Protein AF-A0AA96PDF5-F1 (afdb_monomer_lite)

Secondary structure (DSSP, 8-state):
-----TT-HHHHHHHHHHHHHHHH---TTSPPPTT-----TTT--HHHHHHHT-EEEE-HHHHHHHTT-TTGGG---TTS--EEEEPTT---HHHHHHHHHHHHHHHHHHTS---HHHHHHHHHHHH-S-----TTTSS--TTS------HHHHHHHHHHHHHHHHTT-

Structure (mmCIF, N/CA/C/O backbone):
data_AF-A0AA96PDF5-F1
#
_entry.id   AF-A0AA96PDF5-F1
#
loop_
_atom_site.group_PDB
_atom_site.id
_atom_site.type_symbol
_atom_site.label_atom_id
_atom_site.label_alt_id
_atom_site.label_comp_id
_atom_site.label_asym_id
_atom_site.label_entity_id
_atom_site.label_seq_id
_atom_site.pdbx_PDB_ins_code
_atom_site.Cartn_x
_atom_site.Cartn_y
_atom_site.Cartn_z
_atom_site.occupancy
_atom_site.B_iso_or_equiv
_atom_site.auth_seq_id
_atom_site.auth_comp_id
_atom_site.auth_asym_id
_atom_site.auth_atom_id
_atom_site.pdbx_PDB_model_num
ATOM 1 N N . MET A 1 1 ? 9.897 4.525 20.884 1.00 39.41 1 ME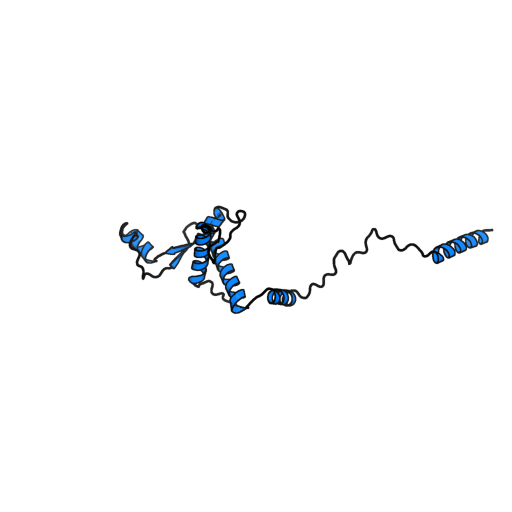T A N 1
ATOM 2 C CA . MET A 1 1 ? 9.485 4.773 19.486 1.00 39.41 1 MET A CA 1
ATOM 3 C C . MET A 1 1 ? 9.153 3.424 18.863 1.00 39.41 1 MET A C 1
ATOM 5 O O . MET A 1 1 ? 10.007 2.547 18.907 1.00 39.41 1 MET A O 1
ATOM 9 N N . LEU A 1 2 ? 7.910 3.200 18.416 1.00 44.25 2 LEU A N 1
ATOM 10 C CA . LEU A 1 2 ? 7.521 1.944 17.762 1.00 44.25 2 LEU A CA 1
ATOM 11 C C . LEU A 1 2 ? 8.161 1.937 16.365 1.00 44.25 2 LEU A C 1
ATOM 13 O O . LEU A 1 2 ? 7.699 2.640 15.472 1.00 44.25 2 LEU A O 1
ATOM 17 N N . LEU A 1 3 ? 9.269 1.218 16.199 1.00 49.34 3 LEU A N 1
ATOM 18 C CA . LEU A 1 3 ? 9.875 1.011 14.888 1.00 49.34 3 LEU A CA 1
ATOM 19 C C . LEU A 1 3 ? 9.099 -0.127 14.216 1.00 49.34 3 LEU A C 1
ATOM 21 O O . LEU A 1 3 ? 9.263 -1.295 14.572 1.00 49.34 3 LEU A O 1
ATOM 25 N N . TYR A 1 4 ? 8.173 0.217 13.324 1.00 55.03 4 TYR A N 1
ATOM 26 C CA . TYR A 1 4 ? 7.430 -0.777 12.555 1.00 55.03 4 TYR A CA 1
ATOM 27 C C . TYR A 1 4 ? 8.400 -1.514 11.617 1.00 55.03 4 TYR A C 1
ATOM 29 O O . TYR A 1 4 ? 9.325 -0.887 11.093 1.00 55.03 4 TYR A O 1
ATOM 37 N N . PRO A 1 5 ? 8.230 -2.825 11.383 1.00 53.81 5 PRO A N 1
ATOM 38 C CA . PRO A 1 5 ? 9.121 -3.600 10.524 1.00 53.81 5 PRO A CA 1
ATOM 39 C C . PRO A 1 5 ? 8.819 -3.342 9.036 1.00 53.81 5 PRO A C 1
ATOM 41 O O . PRO A 1 5 ? 8.517 -4.249 8.272 1.00 53.81 5 PRO A O 1
ATOM 44 N N . VAL A 1 6 ? 8.883 -2.076 8.623 1.00 52.84 6 VAL A N 1
ATOM 45 C CA . VAL A 1 6 ? 8.580 -1.608 7.257 1.00 52.84 6 VAL A CA 1
ATOM 46 C C . VAL A 1 6 ? 9.763 -1.840 6.308 1.00 52.84 6 VAL A C 1
ATOM 48 O O . VAL A 1 6 ? 9.636 -1.745 5.095 1.00 52.84 6 VAL A O 1
ATOM 51 N N . GLY A 1 7 ? 10.918 -2.217 6.863 1.00 51.19 7 GLY A N 1
ATOM 52 C CA . GLY A 1 7 ? 12.094 -2.653 6.110 1.00 51.19 7 GLY A CA 1
ATOM 53 C C . GLY A 1 7 ? 12.105 -4.140 5.742 1.00 51.19 7 GLY A C 1
ATOM 54 O O . GLY A 1 7 ? 13.096 -4.600 5.181 1.00 51.19 7 GLY A O 1
ATOM 55 N N . LEU A 1 8 ? 11.064 -4.916 6.076 1.00 59.59 8 LEU A N 1
ATOM 56 C CA . LEU A 1 8 ? 11.017 -6.332 5.713 1.00 59.59 8 LEU A CA 1
ATOM 57 C C . LEU A 1 8 ? 10.633 -6.487 4.238 1.00 59.59 8 LEU A C 1
ATOM 59 O O . LEU A 1 8 ? 9.576 -6.034 3.801 1.00 59.59 8 LEU A O 1
ATOM 63 N N . TYR A 1 9 ? 11.501 -7.181 3.502 1.00 61.94 9 TYR A N 1
ATOM 64 C CA . TYR A 1 9 ? 11.332 -7.621 2.113 1.00 61.94 9 TYR A CA 1
ATOM 65 C C . TYR A 1 9 ? 9.924 -8.169 1.809 1.00 61.94 9 TYR A C 1
ATOM 67 O O . TYR A 1 9 ? 9.390 -7.985 0.710 1.00 61.94 9 TYR A O 1
ATOM 75 N N . ASP A 1 10 ? 9.313 -8.807 2.805 1.00 75.75 10 ASP A N 1
ATOM 76 C CA . ASP A 1 10 ? 8.035 -9.499 2.692 1.00 75.75 10 ASP A CA 1
ATOM 77 C C . ASP A 1 10 ? 6.858 -8.547 2.448 1.00 75.75 10 ASP A C 1
ATOM 79 O O . ASP A 1 10 ? 6.017 -8.843 1.605 1.00 75.75 10 ASP A O 1
ATOM 83 N N . VAL A 1 11 ? 6.819 -7.371 3.091 1.00 87.19 11 VAL A N 1
ATOM 84 C CA . VAL A 1 11 ? 5.660 -6.460 2.978 1.00 87.19 11 VAL A CA 1
ATOM 85 C C . VAL A 1 11 ? 5.578 -5.855 1.577 1.00 87.19 11 VAL A C 1
ATOM 87 O O . VAL A 1 11 ? 4.512 -5.833 0.968 1.00 87.19 11 VAL A O 1
ATOM 90 N N . LYS A 1 12 ? 6.715 -5.414 1.021 1.00 89.06 12 LYS A N 1
ATOM 91 C CA . LYS A 1 12 ? 6.777 -4.920 -0.367 1.00 89.06 12 LYS A CA 1
ATOM 92 C C . LYS A 1 12 ? 6.348 -6.004 -1.356 1.00 89.06 12 LYS A C 1
ATOM 94 O O . LYS A 1 12 ? 5.603 -5.730 -2.294 1.00 89.06 12 LYS A O 1
ATOM 99 N N . THR A 1 13 ? 6.775 -7.242 -1.111 1.00 89.12 13 THR A N 1
ATOM 100 C CA . THR A 1 13 ? 6.394 -8.397 -1.932 1.00 89.12 13 THR A CA 1
ATOM 101 C C . THR A 1 13 ? 4.894 -8.672 -1.857 1.00 89.12 13 THR A C 1
ATOM 103 O O . THR A 1 13 ? 4.275 -8.906 -2.891 1.00 89.12 13 THR A O 1
ATOM 106 N N . GLU A 1 14 ? 4.294 -8.595 -0.670 1.00 89.81 14 GLU A N 1
ATOM 107 C CA . GLU A 1 14 ? 2.855 -8.779 -0.474 1.00 89.81 14 GLU A CA 1
ATOM 108 C C . GLU A 1 14 ? 2.032 -7.696 -1.182 1.00 89.81 14 GLU A C 1
ATOM 110 O O . GLU A 1 14 ? 1.085 -8.024 -1.896 1.00 89.81 14 GLU A O 1
ATOM 115 N N . VAL A 1 15 ? 2.432 -6.425 -1.070 1.00 91.88 15 VAL A N 1
ATOM 116 C CA . VAL A 1 15 ? 1.771 -5.314 -1.775 1.00 91.88 15 VAL A CA 1
ATOM 117 C C . VAL A 1 15 ? 1.809 -5.533 -3.287 1.00 91.88 15 VAL A C 1
ATOM 119 O O . VAL A 1 15 ? 0.772 -5.476 -3.949 1.00 91.88 15 VAL A O 1
ATOM 122 N N . VAL A 1 16 ? 2.982 -5.841 -3.847 1.00 92.56 16 VAL A N 1
ATOM 123 C CA . VAL A 1 16 ? 3.118 -6.067 -5.295 1.00 92.56 16 VAL A CA 1
ATOM 124 C C . VAL A 1 16 ? 2.377 -7.329 -5.745 1.00 92.56 16 VAL A C 1
ATOM 126 O O . VAL A 1 16 ? 1.777 -7.325 -6.819 1.00 92.56 16 VAL A O 1
ATOM 129 N N . ALA A 1 17 ? 2.342 -8.386 -4.929 1.00 91.81 17 ALA A N 1
ATOM 130 C CA . ALA A 1 17 ? 1.527 -9.569 -5.203 1.00 91.81 17 ALA A CA 1
ATOM 131 C C . ALA A 1 17 ? 0.027 -9.235 -5.212 1.00 91.81 17 ALA A C 1
ATOM 133 O O . ALA A 1 17 ? -0.698 -9.693 -6.094 1.00 91.81 17 ALA A O 1
ATOM 134 N N . GLY A 1 18 ? -0.437 -8.388 -4.291 1.00 93.44 18 GLY A N 1
ATOM 135 C CA . GLY A 1 18 ? -1.823 -7.933 -4.254 1.00 93.44 18 GLY A CA 1
ATOM 136 C C . GLY A 1 18 ? -2.214 -7.084 -5.460 1.00 93.44 18 GLY A C 1
ATOM 137 O O . GLY A 1 18 ? -3.306 -7.266 -6.001 1.00 93.44 18 GLY A O 1
ATOM 138 N N . VAL A 1 19 ? -1.312 -6.219 -5.937 1.00 93.38 19 VAL A N 1
ATOM 139 C CA . VAL A 1 19 ? -1.487 -5.479 -7.200 1.00 93.38 19 VAL A CA 1
ATOM 140 C C . VAL A 1 19 ? -1.511 -6.437 -8.393 1.00 93.38 19 VAL A C 1
ATOM 142 O O . VAL A 1 19 ? -2.354 -6.302 -9.276 1.00 93.38 19 VAL A O 1
ATOM 145 N N . ALA A 1 20 ? -0.631 -7.440 -8.423 1.00 93.56 20 ALA A N 1
ATOM 146 C CA . ALA A 1 20 ? -0.621 -8.437 -9.492 1.00 93.56 20 ALA A CA 1
ATOM 147 C C . ALA A 1 20 ? -1.930 -9.244 -9.538 1.00 93.56 20 ALA A C 1
ATOM 149 O O . ALA A 1 20 ? -2.470 -9.469 -10.619 1.00 93.56 20 ALA A O 1
ATOM 150 N N . ASN A 1 21 ? -2.477 -9.615 -8.377 1.00 94.50 21 ASN A N 1
ATOM 151 C CA . ASN A 1 21 ? -3.776 -10.278 -8.271 1.00 94.50 21 ASN A CA 1
ATOM 152 C C . ASN A 1 21 ? -4.923 -9.384 -8.760 1.00 94.50 21 ASN A C 1
ATOM 154 O O . ASN A 1 21 ? -5.827 -9.871 -9.437 1.00 94.50 21 ASN A O 1
ATOM 158 N N . LEU A 1 22 ? -4.864 -8.076 -8.480 1.00 93.12 22 LEU A N 1
ATOM 159 C CA . LEU A 1 22 ? -5.834 -7.118 -9.012 1.00 93.12 22 LEU A CA 1
ATOM 160 C C . LEU A 1 22 ? -5.810 -7.100 -10.549 1.00 93.12 22 LEU A C 1
ATOM 162 O O . LEU A 1 22 ? -6.861 -7.137 -11.183 1.00 93.12 22 LEU A O 1
ATOM 166 N N . VAL A 1 23 ? -4.615 -7.074 -11.146 1.00 92.56 23 VAL A N 1
ATOM 167 C CA . VAL A 1 23 ? -4.436 -7.077 -12.608 1.00 92.56 23 VAL A CA 1
ATOM 168 C C . VAL A 1 23 ? -4.872 -8.402 -13.233 1.00 92.56 23 VAL A C 1
ATOM 170 O O . VAL A 1 23 ? -5.449 -8.402 -14.318 1.00 92.56 23 VAL A O 1
ATOM 173 N N . ALA A 1 24 ? -4.614 -9.527 -12.562 1.00 93.38 24 ALA A N 1
ATOM 174 C CA . ALA A 1 24 ? -5.049 -10.844 -13.023 1.00 93.38 24 ALA A CA 1
ATOM 175 C C . ALA A 1 24 ? -6.581 -10.964 -13.080 1.00 93.38 24 ALA A C 1
ATOM 177 O O . ALA A 1 24 ? -7.105 -11.693 -13.922 1.00 93.38 24 ALA A O 1
ATOM 178 N N . GLY A 1 25 ? -7.284 -10.220 -12.225 1.00 92.44 25 GLY A N 1
ATOM 179 C CA . GLY A 1 25 ? -8.737 -10.225 -12.167 1.00 92.44 25 GLY A CA 1
ATOM 180 C C . GLY A 1 25 ? -9.306 -11.436 -11.417 1.00 92.44 25 GLY A C 1
ATOM 181 O O . GLY A 1 25 ? -8.565 -12.268 -10.883 1.00 92.44 25 GLY A O 1
ATOM 182 N N . PRO A 1 26 ? -10.642 -11.535 -11.347 1.00 94.94 26 PRO A N 1
ATOM 183 C CA . PRO A 1 26 ? -11.305 -12.685 -10.759 1.00 94.94 26 PRO A CA 1
ATOM 184 C C . PRO A 1 26 ? -11.144 -13.934 -11.636 1.00 94.94 26 PRO A C 1
ATOM 186 O O . PRO A 1 26 ? -10.985 -13.855 -12.855 1.00 94.94 26 PRO A O 1
ATOM 189 N N . ASP A 1 27 ? -11.229 -15.104 -11.010 1.00 93.12 27 ASP A N 1
ATOM 190 C CA . ASP A 1 27 ? -11.228 -16.384 -11.710 1.00 93.12 27 ASP A CA 1
ATOM 191 C C . ASP A 1 27 ? -12.502 -16.593 -12.556 1.00 93.12 27 ASP A C 1
ATOM 193 O O . ASP A 1 27 ? -13.442 -15.796 -12.549 1.00 93.12 27 ASP A O 1
ATOM 197 N N . ALA A 1 28 ? -12.571 -17.723 -13.268 1.00 95.62 28 ALA A N 1
ATOM 198 C CA . ALA A 1 28 ? -13.730 -18.075 -14.095 1.00 95.62 28 ALA A CA 1
ATOM 199 C C . ALA A 1 28 ? -15.054 -18.206 -13.311 1.00 95.62 28 ALA A C 1
ATOM 201 O O . ALA A 1 28 ? -16.122 -18.265 -13.917 1.00 95.62 28 ALA A O 1
ATOM 202 N N . ARG A 1 29 ? -15.001 -18.283 -11.977 1.00 94.81 29 ARG A N 1
ATOM 203 C CA . ARG A 1 29 ? -16.165 -18.353 -11.084 1.00 94.81 29 ARG A CA 1
ATOM 204 C C . ARG A 1 29 ? -16.510 -16.983 -10.487 1.00 94.81 29 ARG A C 1
ATOM 206 O O . ARG A 1 29 ? -17.489 -16.885 -9.753 1.00 94.81 29 ARG A O 1
ATOM 213 N N . GLY A 1 30 ? -15.737 -15.943 -10.798 1.00 92.94 30 GLY A N 1
ATOM 214 C CA . GLY A 1 30 ? -15.918 -14.588 -10.287 1.00 92.94 30 GLY A CA 1
ATOM 215 C C . GLY A 1 30 ? -15.228 -14.318 -8.946 1.00 92.94 30 GLY A C 1
ATOM 216 O O . GLY A 1 30 ? -15.452 -13.256 -8.365 1.00 92.94 30 GLY A O 1
ATOM 217 N N . TYR A 1 31 ? -14.398 -15.234 -8.435 1.00 92.38 31 TYR A N 1
ATOM 218 C CA . TYR A 1 31 ? -13.697 -15.042 -7.166 1.00 92.38 31 TYR A CA 1
ATOM 219 C C . TYR A 1 31 ? -12.345 -14.370 -7.365 1.00 92.38 31 TYR A C 1
ATOM 221 O O . TYR A 1 31 ? -11.536 -14.778 -8.196 1.00 92.38 31 TYR A O 1
ATOM 229 N N . TRP A 1 32 ? -12.075 -13.367 -6.537 1.00 91.88 32 TRP A N 1
ATOM 230 C CA . TRP A 1 32 ? -10.771 -12.722 -6.488 1.00 91.88 32 TRP A CA 1
ATOM 231 C C . TRP A 1 32 ? -9.749 -13.589 -5.741 1.00 91.88 32 TRP A C 1
ATOM 233 O O . TRP A 1 32 ? -10.101 -14.222 -4.736 1.00 91.88 32 TRP A O 1
ATOM 243 N N . PRO A 1 33 ? -8.476 -13.602 -6.175 1.00 91.38 33 PRO A N 1
ATOM 244 C CA . PRO A 1 33 ? -7.405 -14.227 -5.412 1.00 91.38 33 PRO A CA 1
ATOM 245 C C . PRO A 1 33 ? -7.297 -13.638 -4.000 1.00 91.38 33 PRO A C 1
ATOM 247 O O . PRO A 1 33 ? -7.592 -12.463 -3.761 1.00 91.38 33 PRO A O 1
ATOM 250 N N . ARG A 1 34 ? -6.831 -14.447 -3.043 1.00 86.62 34 ARG A N 1
ATOM 251 C CA . ARG A 1 34 ? -6.536 -13.950 -1.692 1.00 86.62 34 ARG A CA 1
ATOM 252 C C . ARG A 1 34 ? -5.470 -12.855 -1.746 1.00 86.62 34 ARG A C 1
ATOM 254 O O . ARG A 1 34 ? -4.611 -12.866 -2.624 1.00 86.62 34 ARG A O 1
ATOM 261 N N . ASN A 1 35 ? -5.530 -11.938 -0.785 1.00 86.62 35 ASN A N 1
ATOM 262 C CA . ASN A 1 35 ? -4.633 -10.786 -0.679 1.00 86.62 35 ASN A CA 1
ATOM 263 C C . ASN A 1 35 ? -4.654 -9.879 -1.923 1.00 86.62 35 ASN A C 1
ATOM 265 O O . ASN A 1 35 ? -3.663 -9.224 -2.220 1.00 86.62 35 ASN A O 1
ATOM 269 N N . THR A 1 36 ? -5.765 -9.836 -2.668 1.00 92.12 36 THR A N 1
ATOM 270 C CA . THR A 1 36 ? -5.944 -8.837 -3.730 1.00 92.12 36 THR A CA 1
ATOM 271 C C . THR A 1 36 ? -5.993 -7.441 -3.119 1.00 92.12 36 THR A C 1
ATOM 273 O O . THR A 1 36 ? -6.767 -7.184 -2.195 1.00 92.12 36 THR A O 1
ATOM 276 N N . LEU A 1 37 ? -5.189 -6.527 -3.660 1.00 91.31 37 LEU A N 1
ATOM 277 C CA . LEU A 1 37 ? -5.259 -5.117 -3.305 1.00 91.31 37 LEU A CA 1
ATOM 278 C C . LEU A 1 37 ? -6.410 -4.480 -4.090 1.00 91.31 37 LEU A C 1
ATOM 280 O O . LEU A 1 37 ? -6.297 -4.267 -5.293 1.00 91.31 37 LEU A O 1
ATOM 284 N N . HIS A 1 38 ? -7.527 -4.188 -3.430 1.00 89.56 38 HIS A N 1
ATOM 285 C CA . HIS A 1 38 ? -8.664 -3.547 -4.087 1.00 89.56 38 HIS A CA 1
ATOM 286 C C . HIS A 1 38 ? -8.476 -2.030 -4.142 1.00 89.56 38 HIS A C 1
ATOM 288 O O . HIS A 1 38 ? -8.402 -1.364 -3.112 1.00 89.56 38 HIS A O 1
ATOM 294 N N . LEU A 1 39 ? -8.441 -1.491 -5.359 1.00 88.19 39 LEU A N 1
ATOM 295 C CA . LEU A 1 39 ? -8.372 -0.060 -5.630 1.00 88.19 39 LEU A CA 1
ATOM 296 C C . LEU A 1 39 ? -9.656 0.379 -6.316 1.00 88.19 39 LEU A C 1
ATOM 298 O O . LEU A 1 39 ? -10.173 -0.309 -7.199 1.00 88.19 39 LEU A O 1
ATOM 302 N N . THR A 1 40 ? -10.181 1.529 -5.919 1.00 85.56 40 THR A N 1
ATOM 303 C CA . THR A 1 40 ? -11.369 2.079 -6.556 1.00 85.56 40 THR A CA 1
ATOM 304 C C . THR A 1 40 ? -10.983 2.873 -7.810 1.00 85.56 40 THR A C 1
ATOM 306 O O . THR A 1 40 ? -9.938 3.528 -7.831 1.00 85.56 40 THR A O 1
ATOM 309 N N . PRO A 1 41 ? -11.835 2.895 -8.852 1.00 80.88 41 PRO A N 1
ATOM 310 C CA . PRO A 1 41 ? -11.537 3.625 -10.088 1.00 80.88 41 PRO A CA 1
ATOM 311 C C . PRO A 1 41 ? -11.357 5.137 -9.905 1.00 80.88 41 PRO A C 1
ATOM 313 O O . PRO A 1 41 ? -10.750 5.783 -10.745 1.00 80.88 41 PRO A O 1
ATOM 316 N N . HIS A 1 42 ? -11.896 5.708 -8.824 1.00 85.50 42 HIS A N 1
ATOM 317 C CA . HIS A 1 42 ? -11.757 7.132 -8.514 1.00 85.50 42 HIS A CA 1
ATOM 318 C C . HIS A 1 42 ? -10.428 7.481 -7.833 1.00 85.50 42 HIS A C 1
ATOM 320 O O . HIS A 1 42 ? -10.056 8.647 -7.826 1.00 85.50 42 HIS A O 1
ATOM 326 N N . LEU A 1 43 ? -9.746 6.498 -7.235 1.00 79.81 43 LEU A N 1
ATOM 327 C CA . LEU A 1 43 ? -8.428 6.671 -6.615 1.00 79.81 43 LEU A CA 1
ATOM 328 C C . LEU A 1 43 ? -7.292 6.278 -7.566 1.00 79.81 43 LEU A C 1
ATOM 330 O O . LEU A 1 43 ? -6.211 6.845 -7.488 1.00 79.81 43 LEU A O 1
ATOM 334 N N . CYS A 1 44 ? -7.523 5.300 -8.446 1.00 87.94 44 CYS A N 1
ATOM 335 C CA . CYS A 1 44 ? -6.494 4.756 -9.328 1.00 87.94 44 CYS A CA 1
ATOM 336 C C . CYS A 1 44 ? -6.490 5.458 -10.693 1.00 87.94 44 CYS A C 1
ATOM 338 O O . CYS A 1 44 ? -6.970 4.909 -11.688 1.00 87.94 44 CYS A O 1
ATOM 340 N N . ASP A 1 45 ? -5.963 6.679 -10.733 1.00 90.94 45 ASP A N 1
ATOM 341 C CA . ASP A 1 45 ? -5.596 7.331 -11.989 1.00 90.94 45 ASP A CA 1
ATOM 342 C C . ASP A 1 45 ? -4.218 6.852 -12.502 1.00 90.94 45 ASP A C 1
ATOM 344 O O . ASP A 1 45 ? -3.561 5.985 -11.915 1.00 90.94 45 ASP A O 1
ATOM 348 N N . GLU A 1 46 ? -3.782 7.373 -13.652 1.00 91.31 46 GLU A N 1
ATOM 349 C CA . GLU A 1 46 ? -2.510 6.969 -14.265 1.00 91.31 46 GLU A CA 1
ATOM 350 C C . GLU A 1 46 ? -1.294 7.335 -13.396 1.00 91.31 46 GLU A C 1
ATOM 352 O O . GLU A 1 46 ? -0.300 6.603 -13.379 1.00 91.31 46 GLU A O 1
ATOM 357 N N . GLU A 1 47 ? -1.351 8.462 -12.686 1.00 91.88 47 GLU A N 1
ATOM 358 C CA . GLU A 1 47 ? -0.267 8.927 -11.822 1.00 91.88 47 GLU A CA 1
ATOM 359 C C . GLU A 1 47 ? -0.138 8.020 -10.598 1.00 91.88 47 GLU A C 1
ATOM 361 O O . GLU A 1 47 ? 0.935 7.461 -10.354 1.00 91.88 47 GLU A O 1
ATOM 366 N N . PHE A 1 48 ? -1.256 7.747 -9.930 1.00 92.12 48 PHE A N 1
ATOM 367 C CA . PHE A 1 48 ? -1.344 6.795 -8.834 1.00 92.12 48 PHE A CA 1
ATOM 368 C C . PHE A 1 48 ? -0.825 5.412 -9.247 1.00 92.12 48 PHE A C 1
ATOM 370 O O . PHE A 1 48 ? -0.012 4.809 -8.544 1.00 92.12 48 PHE A O 1
ATOM 377 N N . ALA A 1 49 ? -1.229 4.915 -10.421 1.00 91.75 49 ALA A N 1
ATOM 378 C CA . ALA A 1 49 ? -0.776 3.624 -10.931 1.00 91.75 49 ALA A CA 1
ATOM 379 C C . ALA A 1 49 ? 0.747 3.584 -11.179 1.00 91.75 49 ALA A C 1
ATOM 381 O O . ALA A 1 49 ? 1.399 2.562 -10.933 1.00 91.75 49 ALA A O 1
ATOM 382 N N . LYS A 1 50 ? 1.344 4.689 -11.647 1.00 93.44 50 LYS A N 1
ATOM 383 C CA . LYS A 1 50 ? 2.803 4.803 -11.822 1.00 93.44 50 LYS A CA 1
ATOM 384 C C . LYS A 1 50 ? 3.534 4.831 -10.487 1.00 93.44 50 LYS A C 1
ATOM 386 O O . LYS A 1 50 ? 4.608 4.234 -10.400 1.00 93.44 50 LYS A O 1
ATOM 391 N N . GLU A 1 51 ? 2.973 5.499 -9.487 1.00 94.44 51 GLU A N 1
ATOM 392 C CA . GLU A 1 51 ? 3.563 5.589 -8.154 1.00 94.44 51 GLU A CA 1
ATOM 393 C C . GLU A 1 51 ? 3.473 4.280 -7.377 1.00 94.44 51 GLU A C 1
ATOM 395 O O . GLU A 1 51 ? 4.482 3.824 -6.845 1.00 94.44 51 GLU A O 1
ATOM 400 N N . ILE A 1 52 ? 2.311 3.617 -7.361 1.00 93.00 52 ILE A N 1
ATOM 401 C CA . ILE A 1 52 ? 2.129 2.338 -6.652 1.00 93.00 52 ILE A CA 1
ATOM 402 C C . ILE A 1 52 ? 2.952 1.198 -7.277 1.00 93.00 52 ILE A C 1
ATOM 404 O O . ILE A 1 52 ? 3.124 0.138 -6.685 1.00 93.00 52 ILE A O 1
ATOM 408 N N . THR A 1 53 ? 3.495 1.413 -8.476 1.00 92.31 53 THR A N 1
ATOM 409 C CA . THR A 1 53 ? 4.409 0.490 -9.164 1.00 92.31 53 THR A CA 1
ATOM 410 C C . THR A 1 53 ? 5.807 1.084 -9.365 1.00 92.31 53 THR A C 1
ATOM 412 O O . THR A 1 53 ? 6.574 0.632 -10.219 1.00 92.31 53 THR A O 1
ATOM 415 N N . ALA A 1 54 ? 6.168 2.111 -8.590 1.00 94.38 54 ALA A N 1
ATOM 416 C CA . ALA A 1 54 ? 7.428 2.831 -8.747 1.00 94.38 54 ALA A CA 1
ATOM 417 C C . ALA A 1 54 ? 8.662 2.061 -8.265 1.00 94.38 54 ALA A C 1
ATOM 419 O O . ALA A 1 54 ? 9.783 2.499 -8.523 1.00 94.38 54 ALA A O 1
ATOM 420 N N . GLU A 1 55 ? 8.496 0.922 -7.598 1.00 92.06 55 GLU A N 1
ATOM 421 C CA . GLU A 1 55 ? 9.597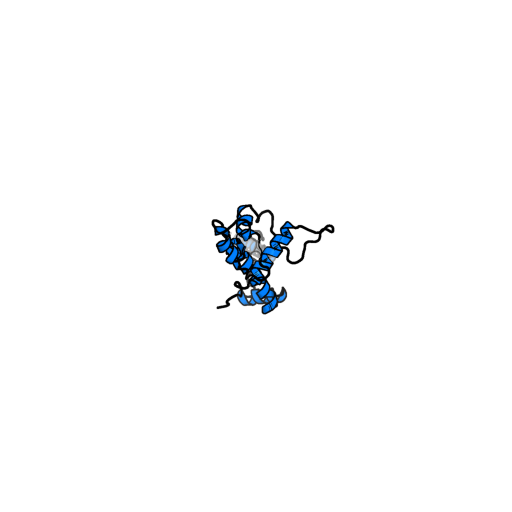 0.044 -7.221 1.00 92.06 55 GLU A CA 1
ATOM 422 C C . GLU A 1 55 ? 9.535 -1.292 -7.955 1.00 92.06 55 GLU A C 1
ATOM 424 O O . GLU A 1 55 ? 8.468 -1.835 -8.238 1.00 92.06 55 GLU A O 1
ATOM 429 N N . ARG A 1 56 ? 10.712 -1.847 -8.246 1.00 87.50 56 ARG A N 1
ATOM 430 C CA . ARG A 1 56 ? 10.849 -3.176 -8.836 1.00 87.50 56 ARG A CA 1
ATOM 431 C C . ARG A 1 56 ? 11.922 -3.977 -8.125 1.00 87.50 56 ARG A C 1
ATOM 433 O O . ARG A 1 56 ? 12.914 -3.428 -7.650 1.00 87.50 56 ARG A O 1
ATOM 440 N N . LEU A 1 57 ? 11.743 -5.288 -8.126 1.00 86.25 57 LEU A N 1
ATOM 441 C CA . LEU A 1 57 ? 12.729 -6.220 -7.615 1.00 86.25 57 LEU A CA 1
ATOM 442 C C . LEU A 1 57 ? 13.802 -6.486 -8.683 1.00 86.25 57 LEU A C 1
ATOM 444 O O . LEU A 1 57 ? 13.480 -6.926 -9.789 1.00 86.25 57 LEU A O 1
ATOM 448 N N . VAL A 1 58 ? 15.069 -6.214 -8.372 1.00 82.88 58 VAL A N 1
ATOM 449 C CA . VAL A 1 58 ? 16.209 -6.352 -9.294 1.00 82.88 58 VAL A CA 1
ATOM 450 C C . VAL A 1 58 ? 17.279 -7.276 -8.726 1.00 82.88 58 VAL A C 1
ATOM 452 O O . VAL A 1 58 ? 17.402 -7.432 -7.514 1.00 82.88 58 VAL A O 1
ATOM 455 N N . ASP A 1 59 ? 18.042 -7.924 -9.608 1.00 80.06 59 ASP A N 1
ATOM 456 C CA . ASP A 1 59 ? 19.338 -8.500 -9.224 1.00 80.06 59 ASP A CA 1
ATOM 457 C C . ASP A 1 59 ? 20.360 -7.339 -9.213 1.00 80.06 59 ASP A C 1
ATOM 459 O O . ASP A 1 59 ? 20.472 -6.645 -10.228 1.00 80.06 59 ASP A O 1
ATOM 463 N N . PRO A 1 60 ? 21.068 -7.060 -8.103 1.00 72.50 60 PRO A N 1
ATOM 464 C CA . PRO A 1 60 ? 22.015 -5.946 -8.021 1.00 72.50 60 PRO A CA 1
ATOM 465 C C . PRO A 1 60 ? 23.145 -6.071 -9.055 1.00 72.50 60 PRO A C 1
ATOM 467 O O . PRO A 1 60 ? 23.622 -5.065 -9.585 1.00 72.50 60 PRO A O 1
ATOM 470 N N . ASP A 1 61 ? 23.506 -7.297 -9.449 1.00 66.75 61 ASP A N 1
ATOM 471 C CA . ASP A 1 61 ? 24.478 -7.528 -10.518 1.00 66.75 61 ASP A CA 1
ATOM 472 C C . ASP A 1 61 ? 23.905 -7.239 -11.916 1.00 66.75 61 ASP A C 1
ATOM 474 O O . ASP A 1 61 ? 24.661 -7.132 -12.885 1.00 66.75 61 ASP A O 1
ATOM 478 N N . GLU A 1 62 ? 22.582 -7.150 -12.076 1.00 65.19 62 GLU A N 1
ATOM 479 C CA . GLU A 1 62 ? 21.936 -6.895 -13.368 1.00 65.19 62 GLU A CA 1
ATOM 480 C C . GLU A 1 62 ? 22.338 -5.526 -13.921 1.00 65.19 62 GLU A C 1
ATOM 482 O O . GLU A 1 62 ? 22.611 -5.402 -15.116 1.00 65.19 62 GLU A O 1
ATOM 487 N N . GLU A 1 63 ? 22.457 -4.513 -13.059 1.00 61.16 63 GLU A N 1
ATOM 488 C CA . GLU A 1 63 ? 22.892 -3.173 -13.462 1.00 61.16 63 GLU A CA 1
ATOM 489 C C . GLU A 1 63 ? 24.372 -3.141 -13.844 1.00 61.16 63 GLU A C 1
ATOM 491 O O . GLU A 1 63 ? 24.731 -2.554 -14.867 1.00 61.16 63 GLU A O 1
ATOM 496 N N . ALA A 1 64 ? 25.220 -3.859 -13.103 1.0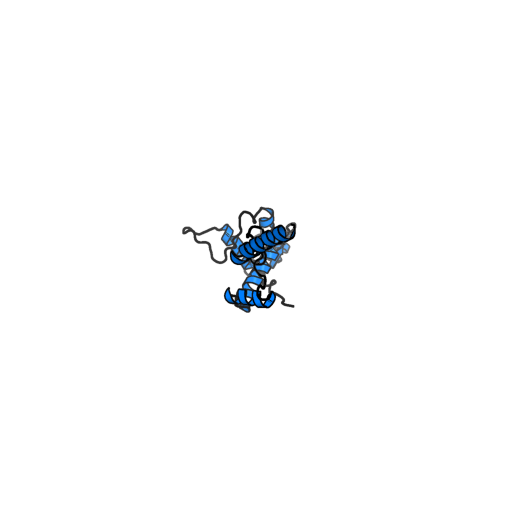0 59.00 64 ALA A N 1
ATOM 497 C CA . ALA A 1 64 ? 26.628 -4.029 -13.450 1.00 59.00 64 ALA A CA 1
ATOM 498 C C . ALA A 1 64 ? 26.810 -4.810 -14.766 1.00 59.00 64 ALA A C 1
ATOM 500 O O . ALA A 1 64 ? 27.716 -4.522 -15.542 1.00 59.00 64 ALA A O 1
ATOM 501 N N . ARG A 1 65 ? 25.930 -5.775 -15.069 1.00 57.19 65 ARG A N 1
ATOM 502 C CA . ARG A 1 65 ? 25.955 -6.560 -16.320 1.00 57.19 65 ARG A CA 1
ATOM 503 C C . ARG A 1 65 ? 25.290 -5.848 -17.495 1.00 57.19 65 ARG A C 1
ATOM 505 O O . ARG A 1 65 ? 25.585 -6.178 -18.650 1.00 57.19 65 ARG A O 1
ATOM 512 N N . ALA A 1 66 ? 24.416 -4.875 -17.237 1.00 56.53 66 ALA A N 1
ATOM 513 C CA . ALA A 1 66 ? 23.752 -4.090 -18.272 1.00 56.53 66 ALA A CA 1
ATOM 514 C C . ALA A 1 66 ? 24.754 -3.324 -19.151 1.00 56.53 66 ALA A C 1
ATOM 516 O O . ALA A 1 66 ? 24.487 -3.157 -20.349 1.00 56.53 66 ALA A O 1
ATOM 517 N N . SER A 1 67 ? 25.908 -2.943 -18.589 1.00 57.81 67 SER A N 1
ATOM 518 C CA . SER A 1 67 ? 27.012 -2.262 -19.277 1.00 57.81 67 SER A CA 1
ATOM 519 C C . SER A 1 67 ? 27.902 -3.189 -20.121 1.00 57.81 67 SER A C 1
ATOM 521 O O . SER A 1 67 ? 28.624 -2.698 -20.983 1.00 57.81 67 SER A O 1
ATOM 523 N N . ILE A 1 68 ? 27.832 -4.514 -19.930 1.00 62.22 68 ILE A N 1
ATOM 524 C CA . ILE A 1 68 ? 28.812 -5.458 -20.495 1.00 62.22 68 ILE A CA 1
ATOM 525 C C . ILE A 1 68 ? 28.311 -6.126 -21.784 1.00 62.22 68 ILE A C 1
ATOM 527 O O . ILE A 1 68 ? 29.036 -6.144 -22.776 1.00 62.22 68 ILE A O 1
ATOM 531 N N . ASN A 1 69 ? 27.098 -6.709 -21.818 1.00 56.72 69 ASN A N 1
ATOM 532 C CA . ASN A 1 69 ? 26.565 -7.301 -23.060 1.00 56.72 69 ASN A CA 1
ATOM 533 C C . ASN A 1 69 ? 25.071 -7.689 -23.009 1.00 56.72 69 ASN A C 1
ATOM 535 O O . ASN A 1 69 ? 24.563 -8.143 -21.984 1.00 56.72 69 ASN A O 1
ATOM 539 N N . ARG A 1 70 ? 24.360 -7.632 -24.150 1.00 60.28 70 ARG A N 1
ATOM 540 C CA . ARG A 1 70 ? 22.900 -7.904 -24.251 1.00 60.28 70 ARG A CA 1
ATOM 541 C C . ARG A 1 70 ? 22.506 -9.339 -23.860 1.00 60.28 70 ARG A C 1
ATOM 543 O O . ARG A 1 70 ? 21.389 -9.565 -23.406 1.00 60.28 70 ARG A O 1
ATOM 550 N N . ARG A 1 71 ? 23.420 -10.302 -24.036 1.00 58.75 71 ARG A N 1
ATOM 551 C CA . ARG A 1 71 ? 23.223 -11.728 -23.710 1.00 58.75 71 ARG A CA 1
ATOM 552 C C . ARG A 1 71 ? 23.374 -12.005 -22.209 1.00 58.75 71 ARG A C 1
ATOM 554 O O . ARG A 1 71 ? 22.609 -12.791 -21.664 1.00 58.75 71 ARG A O 1
ATOM 561 N N . ALA A 1 72 ? 24.288 -11.297 -21.539 1.00 60.25 72 ALA A N 1
ATOM 562 C CA . ALA A 1 72 ? 24.471 -11.365 -20.088 1.00 60.25 72 ALA A CA 1
ATOM 563 C C . ALA A 1 72 ? 23.277 -10.767 -19.320 1.00 60.25 72 ALA A C 1
ATOM 565 O O . ALA A 1 72 ? 22.965 -11.242 -18.233 1.00 60.25 72 ALA A O 1
ATOM 566 N N . ARG A 1 73 ? 22.552 -9.807 -19.923 1.00 59.12 73 ARG A N 1
ATOM 567 C CA . ARG A 1 73 ? 21.303 -9.234 -19.374 1.00 59.12 73 ARG A CA 1
ATOM 568 C C . ARG A 1 73 ? 20.177 -10.251 -19.172 1.00 59.12 73 ARG A C 1
ATOM 570 O O . ARG A 1 73 ? 19.318 -10.031 -18.335 1.00 59.12 73 ARG A O 1
ATOM 577 N N . ARG A 1 74 ? 20.134 -11.338 -19.953 1.00 58.88 74 ARG A N 1
ATOM 578 C CA . ARG A 1 74 ? 19.047 -12.337 -19.879 1.00 58.88 74 ARG A CA 1
ATOM 579 C C . ARG A 1 74 ? 19.333 -13.481 -18.909 1.00 58.88 74 ARG A C 1
ATOM 581 O O . ARG A 1 74 ? 18.458 -14.313 -18.690 1.00 58.88 74 ARG A O 1
ATOM 588 N N . MET A 1 75 ? 20.545 -13.556 -18.361 1.00 62.88 75 MET A N 1
ATOM 589 C CA . MET A 1 75 ? 20.926 -14.659 -17.488 1.00 62.88 75 ME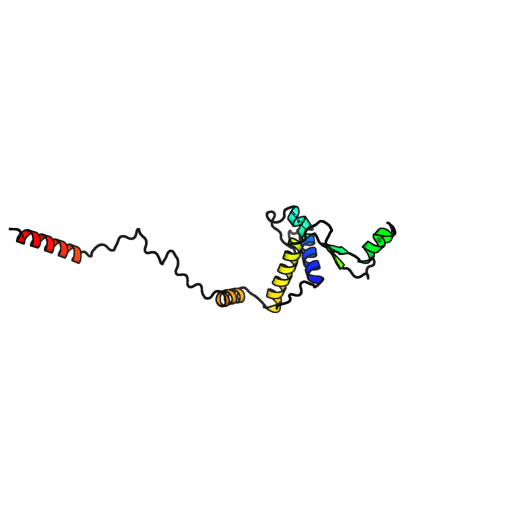T A CA 1
ATOM 590 C C . MET A 1 75 ? 20.520 -14.349 -16.050 1.00 62.88 75 MET A C 1
ATOM 592 O O . MET A 1 75 ? 21.282 -13.767 -15.279 1.00 62.88 75 MET A O 1
ATOM 596 N N . ILE A 1 76 ? 19.292 -14.743 -15.719 1.00 63.78 76 ILE A N 1
ATOM 597 C CA . ILE A 1 76 ? 18.743 -14.663 -14.370 1.00 63.78 76 ILE A CA 1
ATOM 598 C C . ILE A 1 76 ? 19.436 -15.723 -13.514 1.00 63.78 76 ILE A C 1
ATOM 600 O O . ILE A 1 76 ? 19.344 -16.913 -13.813 1.00 63.78 76 ILE A O 1
ATOM 604 N N . ARG A 1 77 ? 20.130 -15.306 -12.452 1.00 66.38 77 ARG A N 1
ATOM 605 C CA . ARG A 1 77 ? 20.669 -16.230 -11.449 1.00 66.38 77 ARG A CA 1
ATOM 606 C C . ARG A 1 77 ? 19.590 -16.488 -10.393 1.00 66.38 77 ARG A C 1
ATOM 608 O O . ARG A 1 77 ? 19.219 -15.547 -9.696 1.00 66.38 77 ARG A O 1
ATOM 615 N N . PRO A 1 78 ? 19.091 -17.727 -10.236 1.00 66.06 78 PRO A N 1
ATOM 616 C CA . PRO A 1 78 ? 18.057 -18.024 -9.241 1.00 66.06 78 PRO A CA 1
ATOM 617 C C . PRO A 1 78 ? 18.518 -17.788 -7.798 1.00 66.06 78 PRO A C 1
ATOM 619 O O . PRO A 1 78 ? 17.699 -17.505 -6.936 1.00 66.06 78 PRO A O 1
ATOM 622 N N . SER A 1 79 ? 19.827 -17.889 -7.545 1.00 69.81 79 SER A N 1
ATOM 623 C CA . SER A 1 79 ? 20.443 -17.724 -6.225 1.00 69.81 79 SER A CA 1
ATOM 624 C C . SER A 1 79 ? 20.946 -16.306 -5.938 1.00 69.81 79 SER A C 1
ATOM 626 O O . SER A 1 79 ? 21.556 -16.092 -4.894 1.00 69.81 79 SER A O 1
ATOM 628 N N . ALA A 1 80 ? 20.796 -15.362 -6.872 1.00 70.00 80 ALA A N 1
ATOM 629 C CA . ALA A 1 80 ? 21.231 -13.990 -6.635 1.00 70.00 80 ALA A CA 1
ATOM 630 C C . ALA A 1 80 ? 20.310 -13.314 -5.615 1.00 70.00 80 ALA A C 1
ATOM 632 O O . ALA A 1 80 ? 19.087 -13.476 -5.674 1.00 70.00 80 ALA A O 1
ATOM 633 N N . ALA A 1 81 ? 20.910 -12.553 -4.697 1.00 74.25 81 ALA A N 1
ATOM 634 C CA . ALA A 1 81 ? 20.162 -11.692 -3.793 1.00 74.25 81 ALA A CA 1
ATOM 635 C C . ALA A 1 81 ? 19.314 -10.719 -4.621 1.00 74.25 81 ALA A C 1
ATOM 637 O O . ALA A 1 81 ? 19.747 -10.238 -5.666 1.00 74.25 81 ALA A O 1
ATOM 638 N N . ARG A 1 82 ? 18.081 -10.478 -4.187 1.00 79.94 82 ARG A N 1
ATOM 639 C CA . ARG A 1 82 ? 17.156 -9.577 -4.867 1.00 79.94 82 ARG A CA 1
ATOM 640 C C . ARG A 1 82 ? 16.950 -8.344 -4.014 1.00 79.94 82 ARG A C 1
ATOM 642 O O . ARG A 1 82 ? 16.688 -8.460 -2.821 1.00 79.94 82 ARG A O 1
ATOM 649 N N . GLU A 1 83 ? 17.035 -7.184 -4.642 1.00 85.62 83 GLU A N 1
ATOM 650 C CA . GLU A 1 83 ? 16.897 -5.899 -3.970 1.00 85.62 83 GLU A CA 1
ATOM 651 C C . GLU A 1 83 ? 15.757 -5.102 -4.594 1.00 85.62 83 GLU A C 1
ATOM 653 O O . GLU A 1 83 ? 15.559 -5.103 -5.810 1.00 85.62 83 GLU A O 1
ATOM 658 N N . TRP A 1 84 ? 14.977 -4.431 -3.750 1.00 87.12 84 TRP A N 1
ATOM 659 C CA . TRP A 1 84 ? 13.956 -3.499 -4.209 1.00 87.12 84 TRP A CA 1
ATOM 660 C C . TRP A 1 84 ? 14.623 -2.196 -4.618 1.00 87.12 84 TRP A C 1
ATOM 662 O O . TRP A 1 84 ? 15.323 -1.570 -3.821 1.00 87.12 84 TRP A O 1
ATOM 672 N N . LYS A 1 85 ? 14.399 -1.781 -5.863 1.00 88.75 85 LYS A N 1
ATOM 673 C CA . LYS A 1 85 ? 14.944 -0.542 -6.397 1.00 88.75 85 LYS A CA 1
ATOM 674 C C . LYS A 1 85 ? 13.842 0.346 -6.955 1.00 88.75 85 LYS A C 1
ATOM 676 O O . LYS A 1 85 ? 13.037 -0.081 -7.786 1.00 88.75 85 LYS A O 1
ATOM 681 N N . LYS A 1 86 ? 13.868 1.612 -6.540 1.00 91.38 86 LYS A N 1
ATOM 682 C CA . LYS A 1 86 ? 13.029 2.675 -7.094 1.00 91.38 86 LYS A CA 1
ATOM 683 C C . LYS A 1 86 ? 13.377 2.939 -8.559 1.00 91.38 86 LYS A C 1
ATOM 685 O O . LYS A 1 86 ? 14.548 3.028 -8.938 1.00 91.38 86 LYS A O 1
ATOM 690 N N . ILE A 1 87 ? 12.351 3.074 -9.388 1.00 90.12 87 ILE A N 1
ATOM 691 C CA . ILE A 1 87 ? 12.464 3.442 -10.795 1.00 90.12 87 ILE A CA 1
ATOM 692 C C . ILE A 1 87 ? 12.816 4.930 -10.874 1.00 90.12 87 ILE A C 1
ATOM 694 O O . ILE A 1 87 ? 12.134 5.784 -10.308 1.00 90.12 87 ILE A O 1
ATOM 698 N N . LEU A 1 88 ? 13.897 5.244 -11.590 1.00 87.62 88 LEU A N 1
ATOM 699 C CA . LEU A 1 88 ? 14.359 6.620 -11.761 1.00 87.62 88 LEU A CA 1
ATOM 700 C C . LEU A 1 88 ? 13.283 7.476 -12.442 1.00 87.62 88 LEU A C 1
ATOM 702 O O . LEU A 1 88 ? 12.688 7.063 -13.437 1.00 87.62 88 LEU A O 1
ATOM 706 N N . GLY A 1 89 ? 13.063 8.679 -11.909 1.00 89.69 89 GLY A N 1
ATOM 707 C CA . GLY A 1 89 ? 12.091 9.632 -12.447 1.00 89.69 89 GLY A CA 1
ATOM 708 C C . GLY A 1 89 ? 10.631 9.350 -12.083 1.00 89.69 89 GLY A C 1
ATOM 709 O O . GLY A 1 89 ? 9.755 10.004 -12.639 1.00 89.69 89 GLY A O 1
ATOM 710 N N . ARG A 1 90 ? 10.352 8.406 -11.172 1.00 91.62 90 ARG A N 1
ATOM 711 C CA . ARG A 1 90 ? 9.004 8.181 -10.631 1.00 91.62 90 ARG A CA 1
ATOM 712 C C . ARG A 1 90 ? 8.951 8.496 -9.132 1.00 91.62 90 ARG A C 1
ATOM 714 O O . ARG A 1 90 ? 9.832 8.020 -8.410 1.00 91.62 90 ARG A O 1
ATOM 721 N N . PRO A 1 91 ? 7.965 9.269 -8.648 1.00 93.75 91 PRO A N 1
ATOM 722 C CA . PRO A 1 91 ? 7.644 9.312 -7.224 1.00 93.75 91 PRO A CA 1
ATOM 723 C C . PRO A 1 91 ? 7.171 7.931 -6.746 1.00 93.75 91 PRO A C 1
ATOM 725 O O . PRO A 1 91 ? 6.762 7.102 -7.556 1.00 93.75 91 PRO A O 1
ATOM 728 N N . ASN A 1 92 ? 7.322 7.645 -5.453 1.00 94.00 92 ASN A N 1
ATOM 729 C CA . ASN A 1 92 ? 6.937 6.364 -4.844 1.00 94.00 92 ASN A CA 1
ATOM 730 C C . ASN A 1 92 ? 6.131 6.576 -3.555 1.00 94.00 92 ASN A C 1
ATOM 732 O O . ASN A 1 92 ? 6.063 5.664 -2.733 1.00 94.00 92 ASN A O 1
ATOM 736 N N . ASP A 1 93 ? 5.536 7.755 -3.373 1.00 93.56 93 ASP A N 1
ATOM 737 C CA . ASP A 1 93 ? 4.892 8.124 -2.114 1.00 93.56 93 ASP A CA 1
ATOM 738 C C . ASP A 1 93 ? 3.683 7.215 -1.872 1.00 93.56 93 ASP A C 1
ATOM 740 O O . ASP A 1 93 ? 3.547 6.637 -0.793 1.00 93.56 93 ASP A O 1
ATOM 744 N N . TRP A 1 94 ? 2.868 6.966 -2.905 1.00 93.50 94 TRP A N 1
ATOM 745 C CA . TRP A 1 94 ? 1.750 6.022 -2.800 1.00 93.50 94 TRP A CA 1
ATOM 746 C C . TRP A 1 94 ? 2.176 4.572 -2.572 1.00 93.50 94 TRP A C 1
ATOM 748 O O . TRP A 1 94 ? 1.483 3.835 -1.862 1.00 93.50 94 TRP A O 1
ATOM 758 N N . PHE A 1 95 ? 3.316 4.149 -3.124 1.00 93.50 95 PHE A N 1
ATOM 759 C CA . PHE A 1 95 ? 3.858 2.823 -2.833 1.00 93.50 95 PHE A CA 1
ATOM 760 C C . PHE A 1 95 ? 4.264 2.711 -1.365 1.00 93.50 95 PHE A C 1
ATOM 762 O O . PHE A 1 95 ? 3.824 1.788 -0.679 1.00 93.50 95 PHE A O 1
ATOM 769 N N . ASP A 1 96 ? 5.030 3.680 -0.861 1.00 91.31 96 ASP A N 1
ATOM 770 C CA . ASP A 1 96 ? 5.472 3.699 0.530 1.00 91.31 96 ASP A CA 1
ATOM 771 C C . ASP A 1 96 ? 4.270 3.749 1.479 1.00 91.31 96 ASP A C 1
ATOM 773 O O . ASP A 1 96 ? 4.173 2.911 2.377 1.00 91.31 96 ASP A O 1
ATOM 777 N N . VAL A 1 97 ? 3.300 4.639 1.244 1.00 92.56 97 VAL A N 1
ATOM 778 C CA . VAL A 1 97 ? 2.052 4.704 2.026 1.00 92.56 97 VAL A CA 1
ATOM 779 C C . VAL A 1 97 ? 1.365 3.341 2.070 1.00 92.56 97 VAL A C 1
ATOM 781 O O . VAL A 1 97 ? 0.996 2.880 3.149 1.00 92.56 97 VAL A O 1
ATOM 784 N N . THR A 1 98 ? 1.248 2.657 0.931 1.00 92.00 98 THR A N 1
ATOM 785 C CA . THR A 1 98 ? 0.608 1.336 0.862 1.00 92.00 98 THR A CA 1
ATOM 786 C C . THR A 1 98 ? 1.371 0.296 1.688 1.00 92.00 98 THR A C 1
ATOM 788 O O . THR A 1 98 ? 0.760 -0.467 2.441 1.00 92.00 98 THR A O 1
ATOM 791 N N . VAL A 1 99 ? 2.704 0.292 1.622 1.00 91.25 99 VAL A N 1
ATOM 792 C CA . VAL A 1 99 ? 3.563 -0.599 2.420 1.00 91.25 99 VAL A CA 1
ATOM 793 C C . VAL A 1 99 ? 3.416 -0.311 3.917 1.00 91.25 99 VAL A C 1
ATOM 795 O O . VAL A 1 99 ? 3.227 -1.241 4.704 1.00 91.25 99 VAL A O 1
ATOM 798 N N . TYR A 1 100 ? 3.440 0.960 4.326 1.00 89.75 100 TYR A N 1
ATOM 799 C CA . TYR A 1 100 ? 3.269 1.358 5.726 1.00 89.75 100 TYR A CA 1
ATOM 800 C C . TYR A 1 100 ? 1.884 0.990 6.262 1.00 89.75 100 TYR A C 1
ATOM 802 O O . TYR A 1 100 ? 1.783 0.438 7.359 1.00 89.75 100 TYR A O 1
ATOM 810 N N . VAL A 1 101 ? 0.821 1.258 5.500 1.00 89.19 101 VAL A N 1
ATOM 811 C CA . VAL A 1 101 ? -0.557 0.920 5.885 1.00 89.19 101 VAL A CA 1
ATOM 812 C C . VAL A 1 101 ? -0.728 -0.594 6.003 1.00 89.19 101 VAL A C 1
ATOM 814 O O . VAL A 1 101 ? -1.315 -1.060 6.978 1.00 89.19 101 VAL A O 1
ATOM 817 N N . THR A 1 102 ? -0.151 -1.369 5.082 1.00 88.31 102 THR A N 1
ATOM 818 C CA . THR A 1 102 ? -0.176 -2.840 5.132 1.00 88.31 102 THR A CA 1
ATOM 819 C C . THR A 1 102 ? 0.554 -3.362 6.371 1.00 88.31 102 THR A C 1
ATOM 821 O O . THR A 1 102 ? -0.000 -4.151 7.139 1.00 88.31 102 THR A O 1
ATOM 824 N N . ALA A 1 103 ? 1.767 -2.864 6.637 1.00 86.94 103 ALA A N 1
ATOM 825 C CA . ALA A 1 103 ? 2.535 -3.233 7.824 1.00 86.94 103 ALA A CA 1
ATOM 826 C C . ALA A 1 103 ? 1.805 -2.863 9.127 1.00 86.94 103 ALA A C 1
ATOM 828 O O . ALA A 1 103 ? 1.821 -3.628 10.098 1.00 86.94 103 ALA A O 1
ATOM 829 N N . LEU A 1 104 ? 1.149 -1.699 9.153 1.00 85.69 104 LEU A N 1
ATOM 830 C CA . LEU A 1 104 ? 0.347 -1.255 10.286 1.00 85.69 104 LEU A CA 1
ATOM 831 C C . LEU A 1 104 ? -0.867 -2.165 10.490 1.00 85.69 104 LEU A C 1
ATOM 833 O O . LEU A 1 104 ? -1.080 -2.627 11.608 1.00 85.69 104 LEU A O 1
ATOM 837 N N . GLY A 1 105 ? -1.622 -2.461 9.431 1.00 83.62 105 GLY A N 1
ATOM 838 C CA . GLY A 1 105 ? -2.777 -3.358 9.479 1.00 83.62 105 GLY A CA 1
ATOM 839 C C . GLY A 1 105 ? -2.399 -4.726 10.038 1.00 83.62 105 GLY A C 1
ATOM 840 O O . GLY A 1 105 ? -2.977 -5.169 11.033 1.00 83.62 105 GLY A O 1
ATOM 841 N N . TRP A 1 106 ? -1.334 -5.325 9.496 1.00 83.38 106 TRP A N 1
ATOM 842 C CA . TRP A 1 106 ? -0.799 -6.588 9.996 1.00 83.38 106 TRP A CA 1
ATOM 843 C C . TRP A 1 106 ? -0.431 -6.507 11.481 1.00 83.38 106 TRP A C 1
ATOM 845 O O . TRP A 1 106 ? -0.771 -7.398 12.260 1.00 83.38 106 TRP A O 1
ATOM 855 N N . HIS A 1 107 ? 0.231 -5.428 11.911 1.00 80.44 107 HIS A N 1
ATOM 856 C CA . HIS A 1 107 ? 0.605 -5.238 13.311 1.00 80.44 107 HIS A CA 1
ATOM 857 C C . HIS A 1 107 ? -0.617 -5.124 14.232 1.00 80.44 107 HIS A C 1
ATOM 859 O O . HIS A 1 107 ? -0.654 -5.754 15.294 1.00 80.44 107 HIS A O 1
ATOM 865 N N . LEU A 1 108 ? -1.613 -4.323 13.853 1.00 81.00 108 LEU A N 1
ATOM 866 C CA . LEU A 1 108 ? -2.837 -4.153 14.635 1.00 81.00 108 LEU A CA 1
ATOM 867 C C . LEU A 1 108 ? -3.579 -5.490 14.766 1.00 81.00 108 LEU A C 1
ATOM 869 O O . LEU A 1 108 ? -3.957 -5.883 15.873 1.00 81.00 108 LEU A O 1
ATOM 873 N N . GLU A 1 109 ? -3.690 -6.244 13.678 1.00 77.81 109 GLU A N 1
ATOM 874 C CA . GLU A 1 109 ? -4.318 -7.561 13.681 1.00 77.81 109 GLU A CA 1
ATOM 875 C C . GLU A 1 109 ? -3.525 -8.581 14.517 1.00 77.81 109 GLU A C 1
ATOM 877 O O . GLU A 1 109 ? -4.066 -9.204 15.425 1.00 77.81 109 GLU A O 1
ATOM 882 N N . HIS A 1 110 ? -2.222 -8.732 14.290 1.00 78.94 110 HIS A N 1
ATOM 883 C CA . HIS A 1 110 ? -1.464 -9.853 14.855 1.00 78.94 110 HIS A CA 1
ATOM 884 C C . HIS A 1 110 ? -0.898 -9.560 16.246 1.00 78.94 110 HIS A C 1
ATOM 886 O O . HIS A 1 110 ? -0.868 -10.439 17.112 1.00 78.94 110 HIS A O 1
ATOM 892 N N . LYS A 1 111 ? -0.431 -8.328 16.488 1.00 76.50 111 LYS A N 1
ATOM 893 C CA . LYS A 1 111 ? 0.186 -7.943 17.768 1.00 76.50 111 LYS A CA 1
ATOM 894 C C . LYS A 1 111 ? -0.828 -7.387 18.749 1.00 76.50 111 LYS A C 1
ATOM 896 O O . LYS A 1 111 ? -0.774 -7.743 19.924 1.00 76.50 111 LYS A O 1
ATOM 901 N N . ARG A 1 112 ? -1.755 -6.538 18.296 1.00 73.00 112 ARG A N 1
ATOM 902 C CA . ARG A 1 112 ? -2.806 -6.001 19.175 1.00 73.00 112 ARG A CA 1
ATOM 903 C C . ARG A 1 112 ? -4.046 -6.893 19.227 1.00 73.00 112 ARG A C 1
ATOM 905 O O . ARG A 1 112 ? -4.827 -6.767 20.175 1.00 73.00 112 ARG A O 1
ATOM 912 N N . ARG A 1 113 ? -4.198 -7.837 18.281 1.00 81.19 113 ARG A N 1
ATOM 913 C CA . ARG A 1 113 ? -5.413 -8.660 18.144 1.00 81.19 113 ARG A CA 1
ATOM 914 C C . ARG A 1 113 ? -6.641 -7.770 18.149 1.00 81.19 113 ARG A C 1
ATOM 916 O O . ARG A 1 113 ? -7.569 -8.020 18.921 1.00 81.19 113 ARG A O 1
ATOM 923 N N . LEU A 1 114 ? -6.542 -6.670 17.405 1.00 77.50 114 LEU A N 1
ATOM 924 C CA . LEU A 1 114 ? -7.567 -5.652 17.329 1.00 77.50 114 LEU A CA 1
ATOM 925 C C . LEU A 1 114 ? -8.763 -6.248 16.598 1.00 77.50 114 LEU A C 1
ATOM 927 O O . LEU A 1 114 ? -8.658 -6.660 15.449 1.00 77.50 114 LEU A O 1
ATOM 931 N N . ASN A 1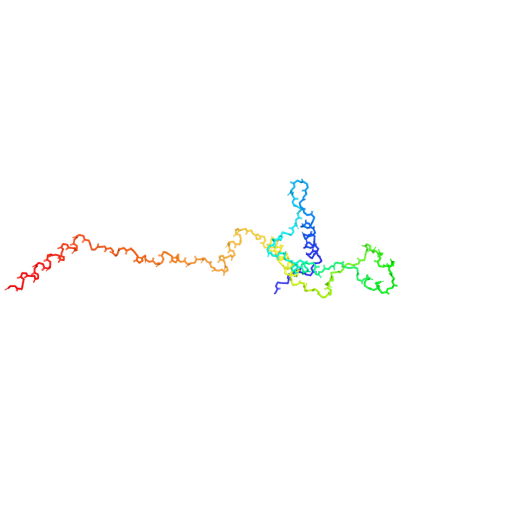 115 ? -9.878 -6.334 17.303 1.00 82.62 115 ASN A N 1
ATOM 932 C CA . ASN A 1 115 ? -11.173 -6.696 16.756 1.00 82.62 115 ASN A CA 1
ATOM 933 C C . ASN A 1 115 ? -12.124 -5.514 16.972 1.00 82.62 115 ASN A C 1
ATOM 935 O O . ASN A 1 115 ? -11.755 -4.536 17.623 1.00 82.62 115 ASN A O 1
ATOM 939 N N . GLU A 1 116 ? -13.332 -5.597 16.428 1.00 81.88 116 GLU A N 1
ATOM 940 C CA . GLU A 1 116 ? -14.321 -4.516 16.499 1.00 81.88 116 GLU A CA 1
ATOM 941 C C . GLU A 1 116 ? -14.585 -4.044 17.940 1.00 81.88 116 GLU A C 1
ATOM 943 O O . GLU A 1 116 ? -14.533 -2.848 18.223 1.00 81.88 116 GLU A O 1
ATOM 948 N N . ALA A 1 117 ? -14.742 -4.983 18.878 1.00 85.25 117 ALA A N 1
ATOM 949 C CA . ALA A 1 117 ? -14.936 -4.678 20.296 1.00 85.25 117 ALA A CA 1
ATOM 950 C C . ALA A 1 117 ? -13.750 -3.908 20.903 1.00 85.25 117 ALA A C 1
ATOM 952 O O . ALA A 1 117 ? -13.934 -2.864 21.524 1.00 85.25 117 ALA A O 1
ATOM 953 N N . LYS A 1 118 ? -12.516 -4.365 20.669 1.00 83.19 118 LYS A N 1
ATOM 954 C CA . LYS A 1 118 ? -11.312 -3.676 21.159 1.00 83.19 118 LYS A CA 1
ATOM 955 C C . LYS A 1 118 ? -11.088 -2.327 20.496 1.00 83.19 118 LYS A C 1
ATOM 957 O O . LYS A 1 118 ? -10.518 -1.437 21.118 1.00 83.19 118 LYS A O 1
ATOM 962 N N . TRP A 1 119 ? -11.501 -2.176 19.240 1.00 81.94 119 TRP A N 1
ATOM 963 C CA . TRP A 1 119 ? -11.493 -0.883 18.568 1.00 81.94 119 TRP A CA 1
ATOM 964 C C . TRP A 1 119 ? -12.424 0.103 19.273 1.00 81.94 119 TRP A C 1
ATOM 966 O O . TRP A 1 119 ? -12.002 1.221 19.565 1.00 81.94 119 TRP A O 1
ATOM 976 N N . ALA A 1 120 ? -13.644 -0.320 19.614 1.00 84.50 120 ALA A N 1
ATOM 977 C CA . ALA A 1 120 ? -14.585 0.502 20.372 1.00 84.50 120 ALA A CA 1
ATOM 978 C C . ALA A 1 120 ? -14.038 0.872 21.764 1.00 84.50 120 ALA A C 1
ATOM 980 O O . ALA A 1 120 ? -14.096 2.035 22.161 1.00 84.50 120 ALA A O 1
ATOM 981 N N . GLU A 1 121 ? -13.431 -0.083 22.475 1.00 85.69 121 GLU A N 1
ATOM 982 C CA . GLU A 1 121 ? -12.771 0.172 23.764 1.00 85.69 121 GLU A CA 1
ATOM 983 C C . GLU A 1 121 ? -11.638 1.203 23.641 1.00 85.69 121 GLU A C 1
ATOM 985 O O . GLU A 1 121 ? -11.538 2.118 24.457 1.00 85.69 121 GLU A O 1
ATOM 990 N N . LEU A 1 122 ? -10.801 1.095 22.604 1.00 83.06 122 LEU A N 1
ATOM 991 C CA . LEU A 1 122 ? -9.714 2.042 22.339 1.00 83.06 122 LEU A CA 1
ATOM 992 C C . LEU A 1 122 ? -10.215 3.446 22.015 1.00 83.06 122 LEU A C 1
ATOM 994 O O . LEU A 1 122 ? -9.610 4.415 22.475 1.00 83.06 122 LEU A O 1
ATOM 998 N N . LEU A 1 123 ? -11.304 3.567 21.252 1.00 84.75 123 LEU A N 1
ATOM 999 C CA . LEU A 1 123 ? -11.929 4.859 20.975 1.00 84.75 123 LEU A CA 1
ATOM 1000 C C . LEU A 1 123 ? -12.396 5.523 22.273 1.00 84.75 123 LEU A C 1
ATOM 1002 O O . LEU A 1 123 ? -12.081 6.689 22.493 1.00 84.75 123 LEU A O 1
ATOM 1006 N N . ILE A 1 124 ? -13.047 4.769 23.164 1.00 87.06 124 ILE A N 1
ATOM 1007 C CA . ILE A 1 124 ? -13.480 5.273 24.476 1.00 87.06 124 ILE A CA 1
ATOM 1008 C C . ILE A 1 124 ? -12.275 5.645 25.347 1.00 87.06 124 ILE A C 1
ATOM 1010 O O . ILE A 1 124 ? -12.277 6.691 25.987 1.00 87.06 124 ILE A O 1
ATOM 1014 N N . ALA A 1 125 ? -11.225 4.823 25.373 1.00 84.94 125 ALA A N 1
ATOM 1015 C CA . ALA A 1 125 ? -10.032 5.104 26.171 1.00 84.94 125 ALA A CA 1
ATOM 1016 C C . ALA A 1 125 ? -9.264 6.344 25.678 1.00 84.94 125 ALA A C 1
ATOM 1018 O O . ALA A 1 125 ? -8.694 7.074 26.486 1.00 84.94 125 ALA A O 1
ATOM 1019 N N . THR A 1 126 ? -9.243 6.580 24.363 1.00 83.94 126 THR A N 1
ATOM 1020 C CA . THR A 1 126 ? -8.475 7.674 23.745 1.00 83.94 126 THR A CA 1
ATOM 1021 C C . THR A 1 126 ? -9.256 8.986 23.721 1.00 83.94 126 THR A C 1
ATOM 1023 O O . THR A 1 126 ? -8.688 10.042 23.987 1.00 83.94 126 THR A O 1
ATOM 1026 N N . HIS A 1 127 ? -10.551 8.932 23.402 1.00 83.12 127 HIS A N 1
ATOM 1027 C CA . HIS A 1 127 ? -11.400 10.113 23.218 1.00 83.12 127 HIS A CA 1
ATOM 1028 C C . HIS A 1 127 ? -12.372 10.359 24.382 1.00 83.12 127 HIS A C 1
ATOM 1030 O O . HIS A 1 127 ? -13.056 11.380 24.396 1.00 83.12 127 HIS A O 1
ATOM 1036 N N . GLY A 1 128 ? -12.420 9.459 25.369 1.00 80.81 128 GLY A N 1
ATOM 1037 C CA . GLY A 1 128 ? -13.463 9.440 26.390 1.00 80.81 128 GLY A CA 1
ATOM 1038 C C . GLY A 1 128 ? -14.775 8.863 25.851 1.00 80.81 128 GLY A C 1
ATOM 1039 O O . GLY A 1 128 ? -14.913 8.566 24.663 1.00 80.81 128 GLY A O 1
ATOM 1040 N N . GLN A 1 129 ? -15.773 8.704 26.725 1.00 76.38 129 GLN A N 1
ATOM 1041 C CA . GLN A 1 129 ? -17.132 8.483 26.236 1.00 76.38 129 GLN A CA 1
ATOM 1042 C C . GLN A 1 129 ? -17.635 9.759 25.547 1.00 76.38 129 GLN A C 1
ATOM 1044 O O . GLN A 1 129 ? -17.440 10.844 26.104 1.00 76.38 129 GLN A O 1
ATOM 1049 N N . PRO A 1 130 ? -18.295 9.659 24.377 1.00 65.38 130 PRO A N 1
ATOM 1050 C CA . PRO A 1 130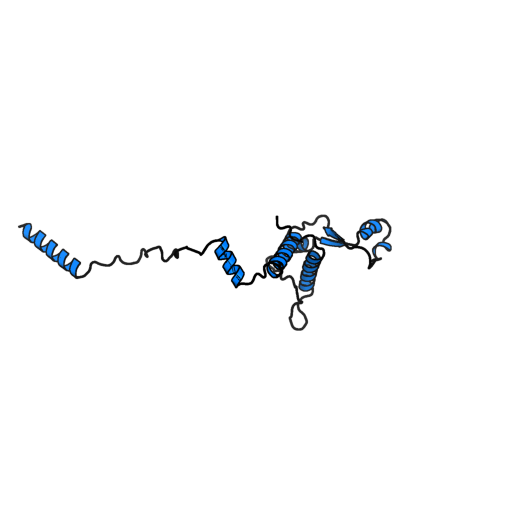 ? -18.941 10.805 23.753 1.00 65.38 130 PRO A CA 1
ATOM 1051 C C . PRO A 1 130 ? -19.991 11.382 24.713 1.00 65.38 130 PRO A C 1
ATOM 1053 O O . PRO A 1 130 ? -21.085 10.852 24.854 1.00 65.38 130 PRO A O 1
ATOM 1056 N N . SER A 1 131 ? -19.634 12.463 25.402 1.00 65.00 131 SER A N 1
ATOM 1057 C CA . SER A 1 131 ? -20.506 13.216 26.312 1.00 65.00 131 SER A CA 1
ATOM 1058 C C . SER A 1 131 ? -21.132 14.415 25.590 1.00 65.00 131 SER A C 1
ATOM 1060 O O . SER A 1 131 ? -21.315 15.479 26.182 1.00 65.00 131 SER A O 1
ATOM 1062 N N . ALA A 1 132 ? -21.401 14.296 24.291 1.00 62.31 132 ALA A N 1
ATOM 1063 C CA . ALA A 1 132 ? -22.149 15.328 23.594 1.00 62.31 132 ALA A CA 1
ATOM 1064 C C . ALA A 1 132 ? -23.642 15.061 23.839 1.00 62.31 132 ALA A C 1
ATOM 1066 O O . ALA A 1 132 ? -24.139 14.056 23.325 1.00 62.31 132 ALA A O 1
ATOM 1067 N N . PRO A 1 133 ? -24.365 15.897 24.614 1.00 62.09 133 PRO A N 1
ATOM 1068 C CA . PRO A 1 133 ? -25.814 15.926 24.483 1.00 62.09 133 PRO A CA 1
ATOM 1069 C C . PRO A 1 133 ? -26.128 16.208 23.014 1.00 62.09 133 PRO A C 1
ATOM 1071 O O . PRO A 1 133 ? -25.434 17.009 22.377 1.00 62.09 133 PRO A O 1
ATOM 1074 N N . ASP A 1 134 ? -27.123 15.515 22.469 1.00 61.75 134 ASP A N 1
ATOM 1075 C CA . ASP A 1 134 ? -27.558 15.741 21.099 1.00 61.75 134 ASP A CA 1
ATOM 1076 C C . ASP A 1 134 ? -27.814 17.248 20.909 1.00 61.75 134 ASP A C 1
ATOM 1078 O O . ASP A 1 134 ? -28.515 17.887 21.702 1.00 61.75 134 ASP A O 1
ATOM 1082 N N . LEU A 1 135 ? -27.199 17.836 19.877 1.00 61.16 135 LEU A N 1
ATOM 1083 C CA . LEU A 1 135 ? -27.358 19.252 19.531 1.00 61.16 135 LEU A CA 1
ATOM 1084 C C . LEU A 1 135 ? -28.838 19.611 19.319 1.00 61.16 135 LEU A C 1
ATOM 1086 O O . LEU A 1 135 ? -29.213 20.772 19.483 1.00 61.16 135 LEU A O 1
ATOM 1090 N N . PHE A 1 136 ? -29.667 18.616 18.993 1.00 64.94 136 PHE A N 1
ATOM 1091 C CA . PHE A 1 136 ? -31.108 18.750 18.827 1.00 64.94 136 PHE A CA 1
ATOM 1092 C C . PHE A 1 136 ? -31.921 18.472 20.101 1.00 64.94 136 PHE A C 1
ATOM 1094 O O . PHE A 1 136 ? -33.075 18.884 20.157 1.00 64.94 136 PHE A O 1
ATOM 1101 N N . GLU A 1 137 ? -31.343 17.857 21.139 1.00 61.50 137 GLU A N 1
ATOM 1102 C CA . GLU A 1 137 ? -31.990 17.727 22.457 1.00 61.50 137 GLU A CA 1
ATOM 1103 C C . GLU A 1 137 ? -31.683 18.918 23.379 1.00 61.50 137 GLU A C 1
ATOM 1105 O O . GLU A 1 137 ? -32.509 19.295 24.208 1.00 61.50 137 GLU A O 1
ATOM 1110 N N . ALA A 1 138 ? -30.515 19.554 23.231 1.00 58.81 138 ALA A N 1
ATOM 1111 C CA . ALA A 1 138 ? -30.123 20.707 24.050 1.00 58.81 138 ALA A CA 1
ATOM 1112 C C . ALA A 1 138 ? -30.848 22.014 23.668 1.00 58.81 138 ALA A C 1
ATOM 1114 O O . ALA A 1 138 ? -30.880 22.964 24.457 1.00 58.81 138 ALA A O 1
ATOM 1115 N N . ALA A 1 139 ? -31.426 22.084 22.468 1.00 60.31 139 ALA A N 1
ATOM 1116 C CA . ALA A 1 139 ? -32.180 23.238 22.005 1.00 60.31 139 ALA A CA 1
ATOM 1117 C C . ALA A 1 139 ? -33.682 22.989 22.190 1.00 60.31 139 ALA A C 1
ATOM 1119 O O . ALA A 1 139 ? -34.302 22.284 21.398 1.00 60.31 139 ALA A O 1
ATOM 1120 N N . ALA A 1 140 ? -34.291 23.616 23.204 1.00 61.50 140 ALA A N 1
ATOM 1121 C CA . ALA A 1 140 ? -35.746 23.747 23.245 1.00 61.50 140 ALA A CA 1
ATOM 1122 C C . ALA A 1 140 ? -36.218 24.344 21.908 1.00 61.50 140 ALA A C 1
ATOM 1124 O O . ALA A 1 140 ? -35.722 25.395 21.485 1.00 61.50 140 ALA A O 1
ATOM 1125 N N . SER A 1 141 ? -37.128 23.650 21.221 1.00 64.56 141 SER A N 1
ATOM 1126 C CA . SER A 1 141 ? -37.599 24.049 19.896 1.00 64.56 141 SER A CA 1
ATOM 1127 C C . SER A 1 141 ? -38.116 25.493 19.933 1.00 64.56 141 SER A C 1
ATOM 1129 O O . SER A 1 141 ? -39.000 25.803 20.736 1.00 64.56 141 SER A O 1
ATOM 1131 N N . PRO A 1 142 ? -37.652 26.395 19.048 1.00 66.69 142 PRO A N 1
ATOM 1132 C CA . PRO A 1 142 ? -38.181 27.759 18.976 1.00 66.69 142 PRO A CA 1
ATOM 1133 C C . PRO A 1 142 ? -39.647 27.796 18.509 1.00 66.69 142 PRO A C 1
ATOM 1135 O O . PRO A 1 142 ? -40.275 28.855 18.535 1.00 66.69 142 PRO A O 1
ATOM 1138 N N . PHE A 1 143 ? -40.187 26.650 18.083 1.00 70.62 143 PHE A N 1
ATOM 1139 C CA . PHE A 1 143 ? -41.568 26.467 17.651 1.00 70.62 143 PHE A CA 1
ATOM 1140 C C . PHE A 1 143 ? -42.441 25.780 18.702 1.00 70.62 143 PHE A C 1
ATOM 1142 O O . PHE A 1 143 ? -43.641 25.628 18.471 1.00 70.62 143 PHE A O 1
ATOM 1149 N N . GLU A 1 144 ? -41.882 25.375 19.848 1.00 67.94 144 GLU A N 1
ATOM 1150 C CA . GLU A 1 144 ? -42.716 24.918 20.951 1.00 67.94 144 GLU A CA 1
ATOM 1151 C C . GLU A 1 144 ? -43.484 26.110 21.532 1.00 67.94 144 GLU A C 1
ATOM 1153 O O . GLU A 1 144 ? -42.884 27.108 21.955 1.00 67.94 144 GLU A O 1
ATOM 1158 N N . PRO A 1 145 ? -44.827 26.058 21.546 1.00 63.28 145 PRO A N 1
ATOM 1159 C CA . PRO A 1 145 ? -45.603 27.100 22.182 1.00 63.28 145 PRO A CA 1
ATOM 1160 C C . PRO A 1 145 ? -45.243 27.102 23.668 1.00 63.28 145 PRO A C 1
ATOM 1162 O O . PRO A 1 145 ? -45.446 26.100 24.353 1.00 63.28 145 PRO A O 1
ATOM 1165 N N . LYS A 1 146 ? -44.723 28.235 24.170 1.00 63.56 146 LYS A N 1
ATOM 1166 C CA . LYS A 1 146 ? -44.582 28.481 25.615 1.00 63.56 146 LYS A CA 1
ATOM 1167 C C . LYS A 1 146 ? -45.869 28.012 26.276 1.00 63.56 146 LYS A C 1
ATOM 1169 O O . LYS A 1 146 ? -46.933 28.500 25.884 1.00 63.56 146 LYS A O 1
ATOM 1174 N N . SER A 1 147 ? -45.757 27.057 27.200 1.00 60.81 147 SER A N 1
ATOM 1175 C CA . SER A 1 147 ? -46.892 26.454 27.894 1.00 60.81 147 SER A CA 1
ATOM 1176 C C . SER A 1 147 ? -47.898 27.546 28.242 1.00 60.81 147 SER A C 1
ATOM 1178 O O . SER A 1 147 ? -47.619 28.495 28.975 1.00 60.81 147 SER A O 1
ATOM 1180 N N . SER A 1 148 ? -49.043 27.489 27.569 1.00 59.25 148 SER A N 1
ATOM 1181 C CA . SER A 1 148 ? -50.071 28.501 27.721 1.00 59.25 148 SER A CA 1
ATOM 1182 C C . SER A 1 148 ? -50.561 28.455 29.161 1.00 59.25 148 SER A C 1
ATOM 1184 O O . SER A 1 148 ? -50.903 27.364 29.619 1.00 59.25 148 SER A O 1
ATOM 1186 N N . GLU A 1 149 ? -50.600 29.618 29.823 1.00 62.34 149 GLU A N 1
ATOM 1187 C CA . GLU A 1 149 ? -51.206 29.837 31.148 1.00 62.34 149 GLU A CA 1
ATOM 1188 C C . GLU A 1 149 ? -52.353 28.851 31.405 1.00 62.34 149 GLU A C 1
ATOM 1190 O O . GLU A 1 149 ? -53.265 28.710 30.576 1.00 62.34 149 GLU A O 1
ATOM 1195 N N . THR A 1 150 ? -52.309 28.177 32.550 1.00 70.25 150 THR A N 1
ATOM 1196 C CA . THR A 1 150 ? -53.346 27.222 32.937 1.00 70.25 150 THR A CA 1
ATOM 1197 C C . THR A 1 150 ? -54.718 27.915 32.993 1.00 70.25 150 THR A C 1
ATOM 1199 O O . THR A 1 150 ? -54.812 29.125 33.235 1.00 70.25 150 THR A O 1
ATOM 1202 N N . PRO A 1 151 ? -55.833 27.186 32.796 1.00 69.06 151 PRO A N 1
ATOM 1203 C CA . PRO A 1 151 ? -57.177 27.772 32.858 1.00 69.06 151 PRO A CA 1
ATOM 1204 C C . PRO A 1 151 ? -57.466 28.524 34.172 1.00 69.06 151 PRO A C 1
ATOM 1206 O O . PRO A 1 151 ? -58.227 29.497 34.177 1.00 69.06 151 PRO A O 1
ATOM 1209 N N . ALA A 1 152 ? -56.827 28.108 35.270 1.00 72.75 152 ALA A N 1
ATOM 1210 C CA . ALA A 1 152 ? -56.897 28.769 36.569 1.00 72.75 152 ALA A CA 1
ATOM 1211 C C . ALA A 1 152 ? -56.239 30.161 36.550 1.00 72.75 152 ALA A C 1
ATOM 1213 O O . ALA A 1 152 ? -56.859 31.136 36.981 1.00 72.75 152 ALA A O 1
ATOM 1214 N N . GLU A 1 153 ? -55.044 30.279 35.968 1.00 75.81 153 GLU A N 1
ATOM 1215 C CA . GLU A 1 153 ? -54.306 31.545 35.851 1.00 75.81 153 GLU A CA 1
ATOM 1216 C C . GLU A 1 153 ? -55.030 32.540 34.933 1.00 75.81 153 GLU A C 1
ATOM 1218 O O . GLU A 1 153 ? -55.157 33.723 35.263 1.00 75.81 153 GLU A O 1
ATOM 1223 N N . ARG A 1 154 ? -55.612 32.067 33.819 1.00 74.81 154 ARG A N 1
ATOM 1224 C CA . ARG A 1 154 ? -56.452 32.916 32.950 1.00 74.81 154 ARG A CA 1
ATOM 1225 C C . ARG A 1 154 ? -57.684 33.451 33.674 1.00 74.81 154 ARG A C 1
ATOM 1227 O O . ARG A 1 154 ? -58.051 34.612 33.483 1.00 74.81 154 ARG A O 1
ATOM 1234 N N . SER A 1 155 ? -58.318 32.616 34.496 1.00 75.06 155 SER A N 1
ATOM 1235 C CA . SER A 1 155 ? -59.524 32.989 35.241 1.00 75.06 155 SER A CA 1
ATOM 1236 C C . SER A 1 155 ? -59.217 34.039 36.310 1.00 75.06 155 SER A C 1
ATOM 1238 O O . SER A 1 155 ? -59.925 35.042 36.396 1.00 75.06 155 SER A O 1
ATOM 1240 N N . GLN A 1 156 ? -58.114 33.872 37.043 1.00 78.44 156 GLN A N 1
ATOM 1241 C CA . GLN A 1 156 ? -57.637 34.847 38.032 1.00 78.44 156 GLN A CA 1
ATOM 1242 C C . GLN A 1 156 ? -57.272 36.190 37.384 1.00 78.44 156 GLN A C 1
ATOM 1244 O O . GLN A 1 156 ? -57.686 37.257 37.837 1.00 78.44 156 GLN A O 1
ATOM 1249 N N . ARG A 1 157 ? -56.594 36.167 36.234 1.00 80.31 157 ARG A N 1
ATOM 1250 C CA . ARG A 1 157 ? -56.233 37.396 35.515 1.00 80.31 157 ARG A CA 1
ATOM 1251 C C . ARG A 1 157 ? -57.456 38.151 34.978 1.00 80.31 157 ARG A C 1
ATOM 1253 O O . ARG A 1 157 ? -57.440 39.384 34.881 1.00 80.31 157 ARG A O 1
ATOM 1260 N N . ALA A 1 158 ? -58.524 37.433 34.627 1.00 77.88 158 ALA A N 1
ATOM 1261 C CA . ALA A 1 158 ? -59.794 38.023 34.214 1.00 77.88 158 ALA A CA 1
ATOM 1262 C C . ALA A 1 158 ? -60.546 38.667 35.392 1.00 77.88 158 ALA A C 1
ATOM 1264 O O . ALA A 1 158 ? -61.077 39.773 35.236 1.00 77.88 158 ALA A O 1
ATOM 1265 N N . THR A 1 159 ? -60.556 38.031 36.570 1.00 80.19 159 THR A N 1
ATOM 1266 C CA . THR A 1 159 ? -61.153 38.614 37.784 1.00 80.19 159 THR A CA 1
ATOM 1267 C C . THR A 1 159 ? -60.394 39.857 38.238 1.00 80.19 159 THR A C 1
ATOM 1269 O O . THR A 1 159 ? -61.016 40.898 38.457 1.00 80.19 159 THR A O 1
ATOM 1272 N N . ASP A 1 160 ? -59.061 39.817 38.224 1.00 81.00 160 ASP A N 1
ATOM 1273 C CA . ASP A 1 160 ? -58.216 40.947 38.622 1.00 81.00 160 ASP A CA 1
ATOM 1274 C C . ASP A 1 160 ? -58.411 42.166 37.715 1.00 81.00 160 ASP A C 1
ATOM 1276 O O . ASP A 1 160 ? -58.490 43.310 38.175 1.00 81.00 160 ASP A O 1
ATOM 1280 N N . ARG A 1 161 ? -58.547 41.941 36.401 1.00 79.44 161 ARG A N 1
ATOM 1281 C CA . ARG A 1 161 ? -58.864 43.010 35.441 1.00 79.44 161 ARG A CA 1
ATOM 1282 C C . ARG A 1 161 ? -60.238 43.618 35.697 1.00 79.44 161 ARG A C 1
ATOM 1284 O O . ARG A 1 161 ? -60.381 44.840 35.613 1.00 79.44 161 ARG A O 1
ATOM 1291 N N . ARG A 1 162 ? -61.236 42.791 36.017 1.00 77.75 162 ARG A N 1
ATOM 1292 C CA . ARG A 1 162 ? -62.604 43.246 36.294 1.00 77.75 162 ARG A CA 1
ATOM 1293 C C . ARG A 1 162 ? -62.666 44.089 37.566 1.00 77.75 162 ARG A C 1
ATOM 1295 O O . ARG A 1 162 ? -63.298 45.145 37.561 1.00 77.75 162 ARG A O 1
ATOM 1302 N N . ASP A 1 163 ? -61.967 43.681 38.617 1.00 79.69 163 ASP A N 1
ATOM 1303 C CA . ASP A 1 163 ? -61.935 44.420 39.881 1.00 79.69 163 ASP A CA 1
ATOM 1304 C C . ASP A 1 163 ? -61.111 45.706 39.785 1.00 79.69 163 ASP A C 1
ATOM 1306 O O . ASP A 1 163 ? -61.507 46.738 40.334 1.00 79.69 163 ASP A O 1
ATOM 1310 N N . LYS A 1 164 ? -60.035 45.710 38.988 1.00 79.50 164 LYS A N 1
ATOM 1311 C CA . LYS A 1 164 ? -59.296 46.937 38.655 1.00 79.50 164 LYS A CA 1
ATOM 1312 C C . LYS A 1 164 ? -60.169 47.964 37.925 1.00 79.50 164 LYS A C 1
ATOM 1314 O O . LYS A 1 164 ? -59.972 49.162 38.100 1.00 79.50 164 LYS A O 1
ATOM 1319 N N . TRP A 1 165 ? -61.133 47.518 37.119 1.00 70.19 165 TRP A N 1
ATOM 1320 C CA . TRP A 1 165 ? -62.077 48.403 36.429 1.00 70.19 165 TRP A CA 1
ATOM 1321 C C . TRP A 1 165 ? -63.184 48.932 37.344 1.00 70.19 165 TRP A C 1
ATOM 1323 O O . TRP A 1 165 ? -63.546 50.100 37.236 1.00 70.19 165 TRP A O 1
ATOM 1333 N N . LYS A 1 166 ? -63.670 48.123 38.293 1.00 73.75 166 LYS A N 1
ATOM 1334 C CA . LYS A 1 166 ? -64.643 48.573 39.304 1.00 73.75 166 LYS A CA 1
ATOM 1335 C C . LYS A 1 166 ? -64.077 49.644 40.240 1.00 73.75 166 LYS A C 1
ATOM 1337 O O . LYS A 1 166 ? -64.810 50.545 40.615 1.00 73.75 166 LYS A O 1
ATOM 1342 N N . LYS A 1 167 ? -62.781 49.578 40.564 1.00 70.31 167 LYS A N 1
ATOM 1343 C CA . LYS A 1 167 ? -62.073 50.567 41.402 1.00 70.31 167 LYS A CA 1
ATOM 1344 C C . LYS A 1 167 ? -61.749 51.896 40.693 1.00 70.31 167 LYS A C 1
ATOM 1346 O O . LYS A 1 167 ? -61.110 52.751 41.294 1.00 70.31 167 LYS A O 1
ATOM 1351 N N . ARG A 1 168 ? -62.111 52.054 39.411 1.00 63.66 168 ARG A N 1
ATOM 1352 C CA . ARG A 1 168 ? -61.919 53.299 38.633 1.00 63.66 168 ARG A CA 1
ATOM 1353 C C . ARG A 1 168 ? -63.181 54.176 38.553 1.00 63.66 168 ARG A C 1
ATOM 1355 O O . ARG A 1 168 ? -63.133 55.194 37.868 1.00 63.66 168 ARG A O 1
ATOM 1362 N N . LYS A 1 169 ? -64.279 53.775 39.202 1.00 53.06 169 LYS A N 1
ATOM 1363 C CA . LYS A 1 169 ? -65.451 54.615 39.497 1.00 53.06 169 LYS A CA 1
ATOM 1364 C C . LYS A 1 169 ? -65.359 55.113 40.931 1.00 53.06 169 LYS A C 1
ATOM 1366 O O . LYS A 1 169 ? -65.859 56.231 41.158 1.00 53.06 169 LYS A O 1
#

Foldseek 3Di:
DPPQVLVDPVLLVLLVVLCVQVVVAADPVRHGDPSHDDDDPVQDDPLLVCQLPQKDKDQPCLVVCVVPDPVSNPDDDPPGDIDIDGHPPHHNPSNSVSSVVSSVVCCCCPVVVDDPVNVVVVCCVPVNPPPDDPPVVVDDDPPPPDPPPDPVRVVVVVVVVVVVVVVVD

pLDDT: mean 78.22, std 13.38, range [39.41, 95.62]

Sequence (169 aa):
MLLYPVGLYDVKTEVVAGVANLVAGPDARGYWPRNTLHLTPHLCDEEFAKEITAERLVDPDEEARASINRRARRMIRPSAAREWKKILGRPNDWFDVTVYVTALGWHLEHKRRLNEAKWAELLIATHGQPSAPDLFEAAASPFEPKSSETPAERSQRATDRRDKWKKRK

Radius of gyration: 35.02 Å; chains: 1; bounding box: 94×73×66 Å